Protein AF-A0A0F9R0D3-F1 (afdb_monomer)

Structure (mmCIF, N/CA/C/O backbone):
data_AF-A0A0F9R0D3-F1
#
_entry.id   AF-A0A0F9R0D3-F1
#
loop_
_atom_site.group_PDB
_atom_site.id
_atom_site.type_symbol
_atom_site.label_atom_id
_atom_site.label_alt_id
_atom_site.label_comp_id
_atom_site.label_asym_id
_atom_site.label_entity_id
_atom_site.label_seq_id
_atom_site.pdbx_PDB_ins_code
_atom_site.Cartn_x
_atom_site.Cartn_y
_atom_site.Cartn_z
_atom_site.occupancy
_atom_site.B_iso_or_equiv
_atom_site.auth_seq_id
_atom_site.auth_comp_id
_atom_site.auth_asym_id
_atom_site.auth_atom_id
_atom_site.pdbx_PDB_model_num
ATOM 1 N N . MET A 1 1 ? -51.130 -38.479 16.123 1.00 40.06 1 MET A N 1
ATOM 2 C CA . MET A 1 1 ? -50.730 -38.053 14.760 1.00 40.06 1 MET A CA 1
ATOM 3 C C . MET A 1 1 ? -51.610 -36.874 14.366 1.00 40.06 1 MET A C 1
ATOM 5 O O . MET A 1 1 ? -52.735 -37.084 13.968 1.00 40.06 1 MET A O 1
ATOM 9 N N . CYS A 1 2 ? -51.288 -35.632 14.709 1.00 33.44 2 CYS A N 1
ATOM 10 C CA . CYS A 1 2 ? -50.325 -34.805 13.984 1.00 33.44 2 CYS A CA 1
ATOM 11 C C . CYS A 1 2 ? -49.724 -33.786 14.968 1.00 33.44 2 CYS A C 1
ATOM 13 O O . CYS A 1 2 ? -50.309 -32.745 15.247 1.00 33.44 2 CYS A O 1
ATOM 15 N N . TRP A 1 3 ? -48.585 -34.144 15.559 1.00 34.22 3 TRP A N 1
ATOM 16 C CA . TRP A 1 3 ? -47.937 -33.451 16.682 1.00 34.22 3 TRP A CA 1
ATOM 17 C C . TRP A 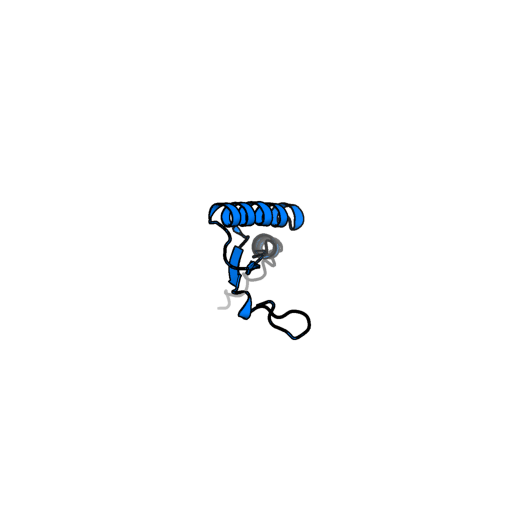1 3 ? -46.634 -32.735 16.251 1.00 34.22 3 TRP A C 1
ATOM 19 O O . TRP A 1 3 ? -45.711 -32.609 17.044 1.00 34.22 3 TRP A O 1
ATOM 29 N N . ILE A 1 4 ? -46.519 -32.282 14.988 1.00 39.88 4 ILE A N 1
ATOM 30 C CA . ILE A 1 4 ? -45.251 -31.748 14.425 1.00 39.88 4 ILE A CA 1
ATOM 31 C C . ILE A 1 4 ? -45.431 -30.407 13.667 1.00 39.88 4 ILE A C 1
ATOM 33 O O . ILE A 1 4 ? -44.700 -30.107 12.738 1.00 39.88 4 ILE A O 1
ATOM 37 N N . PHE A 1 5 ? -46.380 -29.540 14.039 1.00 39.53 5 PHE A N 1
ATOM 38 C CA . PHE A 1 5 ? -46.507 -28.212 13.390 1.00 39.53 5 PHE A CA 1
ATOM 39 C C . PHE A 1 5 ? -46.757 -27.051 14.366 1.00 39.53 5 PHE A C 1
ATOM 41 O O . PHE A 1 5 ? -47.493 -26.118 14.064 1.00 39.53 5 PHE A O 1
ATOM 48 N N . ARG A 1 6 ? -46.132 -27.072 15.554 1.00 48.00 6 ARG A N 1
ATOM 49 C CA . ARG A 1 6 ? -46.253 -25.972 16.536 1.00 48.00 6 ARG A CA 1
ATOM 50 C C . ARG A 1 6 ? -44.935 -25.293 16.919 1.00 48.00 6 ARG A C 1
ATOM 52 O O . ARG A 1 6 ? -44.864 -24.672 17.970 1.00 48.00 6 ARG A O 1
ATOM 59 N N . PHE A 1 7 ? -43.895 -25.380 16.087 1.00 39.91 7 PHE A N 1
ATOM 60 C CA . PHE A 1 7 ? -42.567 -24.888 16.487 1.00 39.91 7 PHE A CA 1
ATOM 61 C C . PHE A 1 7 ? -41.758 -24.131 15.429 1.00 39.91 7 PHE A C 1
ATOM 63 O O . PHE A 1 7 ? -40.543 -24.047 15.547 1.00 39.91 7 PHE A O 1
ATOM 70 N N . LEU A 1 8 ? -42.395 -23.506 14.431 1.00 41.31 8 LEU A N 1
ATOM 71 C CA . LEU A 1 8 ? -41.664 -22.677 13.459 1.00 41.31 8 LEU A CA 1
ATOM 72 C C . LEU A 1 8 ? -42.335 -21.321 13.185 1.00 41.31 8 LEU A C 1
ATOM 74 O O . LEU A 1 8 ? -42.554 -20.916 12.047 1.00 41.31 8 LEU A O 1
ATOM 78 N N . HIS A 1 9 ? -42.675 -20.592 14.248 1.00 44.19 9 HIS A N 1
ATOM 79 C CA . HIS A 1 9 ? -42.997 -19.166 14.126 1.00 44.19 9 HIS A CA 1
ATOM 80 C C . HIS A 1 9 ? -42.361 -18.316 15.223 1.00 44.19 9 HIS A C 1
ATOM 82 O O . HIS A 1 9 ? -42.919 -17.317 15.667 1.00 44.19 9 HIS A O 1
ATOM 88 N N . ILE A 1 10 ? -41.134 -18.660 15.619 1.00 49.03 10 ILE A N 1
ATOM 89 C CA . ILE A 1 10 ? -40.253 -17.646 16.188 1.00 49.03 10 ILE A CA 1
ATOM 90 C C . ILE A 1 10 ? -39.781 -16.799 14.998 1.00 49.03 10 ILE A C 1
ATOM 92 O O . ILE A 1 10 ? -38.708 -17.028 14.444 1.00 49.03 10 ILE A O 1
ATOM 96 N N . ARG A 1 11 ? -40.586 -15.808 14.580 1.00 52.06 11 ARG A N 1
ATOM 97 C CA . ARG A 1 11 ? -40.077 -14.663 13.803 1.00 52.06 11 ARG A CA 1
ATOM 98 C C . ARG A 1 11 ? -39.216 -13.834 14.747 1.00 52.06 11 ARG A C 1
ATOM 100 O O . ARG A 1 11 ? -39.600 -12.763 15.210 1.00 52.06 11 ARG A O 1
ATOM 107 N N . CYS A 1 12 ? -38.075 -14.402 15.120 1.00 47.25 12 CYS A N 1
ATOM 108 C CA . CYS A 1 12 ? -37.118 -13.769 15.994 1.00 47.25 12 CYS A CA 1
ATOM 109 C C . CYS A 1 12 ? -36.483 -12.646 15.178 1.00 47.25 12 CYS A C 1
ATOM 111 O O . CYS A 1 12 ? -35.498 -12.867 14.476 1.00 47.25 12 CYS A O 1
ATOM 113 N N . LYS A 1 13 ? -37.041 -11.433 15.267 1.00 55.31 13 LYS A N 1
ATOM 114 C CA . LYS A 1 13 ? -36.359 -10.219 14.795 1.00 55.31 13 LYS A CA 1
ATOM 115 C C . LYS A 1 13 ? -34.931 -10.163 15.338 1.00 55.31 13 LYS A C 1
ATOM 117 O O . LYS A 1 13 ? -34.054 -9.651 14.669 1.00 55.31 13 LYS A O 1
ATOM 122 N N . THR A 1 14 ? -34.687 -10.760 16.503 1.00 58.12 14 THR A N 1
ATOM 123 C CA . THR A 1 14 ? -33.372 -10.943 17.117 1.00 58.12 14 THR A CA 1
ATOM 124 C C . THR A 1 14 ? -32.421 -11.792 16.275 1.00 58.12 14 THR A C 1
ATOM 126 O O . THR A 1 14 ? -31.256 -11.437 16.183 1.00 58.12 14 THR A O 1
ATOM 129 N N . LEU A 1 15 ? -32.876 -12.865 15.617 1.00 58.72 15 LEU A N 1
ATOM 130 C CA . LEU A 1 15 ? -32.001 -13.670 14.757 1.00 58.72 15 LEU A CA 1
ATOM 131 C C . LEU A 1 15 ? -31.697 -12.932 13.451 1.00 58.72 15 LEU A C 1
ATOM 133 O O . LEU A 1 15 ? -30.550 -12.921 13.037 1.00 58.72 15 LEU A O 1
ATOM 137 N N . GLU A 1 16 ? -32.675 -12.234 12.861 1.00 58.53 16 GLU A N 1
ATOM 138 C CA . GLU A 1 16 ? -32.428 -11.298 11.752 1.00 58.53 16 GLU A CA 1
ATOM 139 C C . GLU A 1 16 ? -31.500 -10.151 12.162 1.00 58.53 16 GLU A C 1
ATOM 141 O O . GLU A 1 16 ? -30.711 -9.709 11.341 1.00 58.53 16 GLU A O 1
ATOM 146 N N . TYR A 1 17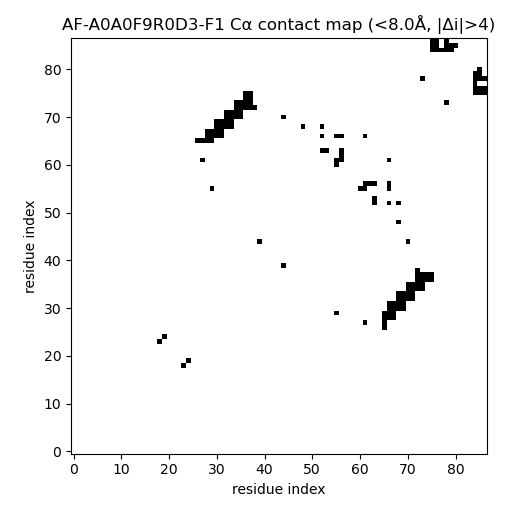 ? -31.559 -9.674 13.409 1.00 62.28 17 TYR A N 1
ATOM 147 C CA . TYR A 1 17 ? -30.703 -8.605 13.932 1.00 62.28 17 TYR A CA 1
ATOM 148 C C . TYR A 1 17 ? -29.286 -9.092 14.230 1.00 62.28 17 TYR A C 1
ATOM 150 O O . TYR A 1 17 ? -28.330 -8.378 13.965 1.00 62.28 17 TYR A O 1
ATOM 158 N N . ILE A 1 18 ? -29.136 -10.316 14.737 1.00 61.50 18 ILE A N 1
ATOM 159 C CA . ILE A 1 18 ? -27.842 -10.973 14.934 1.00 61.50 18 ILE A CA 1
ATOM 160 C C . ILE A 1 18 ? -27.236 -11.300 13.569 1.00 61.50 18 ILE A C 1
ATOM 162 O O . ILE A 1 18 ? -26.077 -10.984 13.329 1.00 61.50 18 ILE A O 1
ATOM 166 N N . PHE A 1 19 ? -28.027 -11.821 12.631 1.00 56.19 19 PHE A N 1
ATOM 167 C CA . PHE A 1 19 ? -27.585 -12.073 11.264 1.00 56.19 19 PHE A CA 1
ATOM 168 C C . PHE A 1 19 ? -27.263 -10.760 10.538 1.00 56.19 19 PHE A C 1
ATOM 170 O O . PHE A 1 19 ? -26.198 -10.658 9.953 1.00 56.19 19 PHE A O 1
ATOM 177 N N . LYS A 1 20 ? -28.074 -9.697 10.660 1.00 55.69 20 LYS A N 1
ATOM 178 C CA . LYS A 1 20 ? -27.724 -8.341 10.194 1.00 55.69 20 LYS A CA 1
ATOM 179 C C . LYS A 1 20 ? -26.480 -7.804 10.891 1.00 55.69 20 LYS A C 1
ATOM 181 O O . LYS A 1 20 ? -25.672 -7.193 10.227 1.00 55.69 20 LYS A O 1
ATOM 186 N N . ALA A 1 21 ? -26.273 -7.995 12.186 1.00 57.09 21 ALA A N 1
ATOM 187 C CA . ALA A 1 21 ? -25.079 -7.490 12.867 1.00 57.09 21 ALA A CA 1
ATOM 188 C C . ALA A 1 21 ? -23.809 -8.241 12.432 1.00 57.09 21 A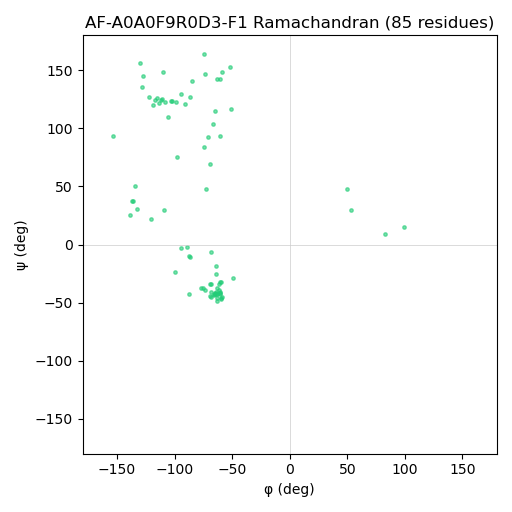LA A C 1
ATOM 190 O O . ALA A 1 21 ? -22.743 -7.636 12.325 1.00 57.09 21 ALA A O 1
ATOM 191 N N . ILE A 1 22 ? -23.931 -9.537 12.137 1.00 59.00 22 ILE A N 1
ATOM 192 C CA . ILE A 1 22 ? -22.843 -10.382 11.635 1.00 59.00 22 ILE A CA 1
ATOM 193 C C . ILE A 1 22 ? -22.587 -10.119 10.138 1.00 59.00 22 ILE A C 1
ATOM 195 O O . ILE A 1 22 ? -21.435 -10.074 9.726 1.00 59.00 22 ILE A O 1
ATOM 199 N N . TYR A 1 23 ? -23.629 -9.874 9.334 1.00 53.09 23 TYR A N 1
ATOM 200 C CA . TYR A 1 23 ? -23.560 -9.747 7.866 1.00 53.09 23 TYR A CA 1
ATOM 201 C C . TYR A 1 23 ? -23.542 -8.284 7.354 1.00 53.09 23 TYR A C 1
ATOM 203 O O . TYR A 1 23 ? -23.029 -8.020 6.272 1.00 53.09 23 TYR A O 1
ATOM 211 N N . MET A 1 24 ? -24.052 -7.304 8.118 1.00 50.44 24 MET A N 1
ATOM 212 C CA . MET A 1 24 ? -23.909 -5.848 7.873 1.00 50.44 24 MET A CA 1
ATOM 213 C C . MET A 1 24 ? -22.626 -5.267 8.467 1.00 50.44 24 MET A C 1
ATOM 215 O O . MET A 1 24 ? -22.232 -4.170 8.074 1.00 50.44 24 MET A O 1
ATOM 219 N N . LYS A 1 25 ? -21.891 -6.022 9.296 1.00 54.28 25 LYS A N 1
ATOM 220 C CA . LYS A 1 25 ? -20.423 -5.908 9.336 1.00 54.28 25 LYS A CA 1
ATOM 221 C C . LYS A 1 25 ? -19.840 -6.534 8.064 1.00 54.28 25 LYS A C 1
ATOM 223 O O . LYS A 1 25 ? -18.943 -7.367 8.124 1.00 54.28 25 LYS A O 1
ATOM 228 N N . GLY A 1 26 ? -20.411 -6.162 6.914 1.00 54.38 26 GLY A N 1
ATOM 229 C CA . GLY A 1 26 ? -19.962 -6.567 5.600 1.00 54.38 26 GLY A CA 1
ATOM 230 C C . GLY A 1 26 ? -18.481 -6.279 5.554 1.00 54.38 26 GLY A C 1
ATOM 231 O O . GLY A 1 26 ? -18.066 -5.137 5.763 1.00 54.38 26 GLY A O 1
ATOM 232 N N . VAL A 1 27 ? -17.713 -7.351 5.408 1.00 56.69 27 VAL A N 1
ATOM 233 C CA . VAL A 1 27 ? -16.263 -7.323 5.354 1.00 56.69 27 VAL A CA 1
ATOM 234 C C . VAL A 1 27 ? -15.924 -6.463 4.147 1.00 56.69 27 VAL A C 1
ATOM 236 O O . VAL A 1 27 ? -15.952 -6.913 3.003 1.00 56.69 27 VAL A O 1
ATOM 239 N N . LYS A 1 28 ? -15.727 -5.169 4.392 1.00 61.12 28 LYS A N 1
ATOM 240 C CA . LYS A 1 28 ? -15.197 -4.253 3.401 1.00 61.12 28 LYS A CA 1
ATOM 241 C C . LYS A 1 28 ? -13.778 -4.756 3.213 1.00 61.12 28 LYS A C 1
ATOM 243 O O . LYS A 1 28 ? -12.969 -4.594 4.113 1.00 61.12 28 LYS A O 1
ATOM 248 N N . MET A 1 29 ? -13.536 -5.455 2.112 1.00 81.19 29 MET A N 1
ATOM 249 C CA . MET A 1 29 ? -12.218 -5.938 1.709 1.00 81.19 29 MET A CA 1
ATOM 250 C C . MET A 1 29 ? -11.666 -4.945 0.687 1.00 81.19 29 MET A C 1
ATOM 252 O O . MET A 1 29 ? -11.764 -5.203 -0.516 1.00 81.19 29 MET A O 1
ATOM 256 N N . PRO A 1 30 ? -11.203 -3.749 1.105 1.00 84.44 30 PRO A N 1
ATOM 257 C CA . PRO A 1 30 ? -10.631 -2.805 0.170 1.00 84.44 30 PRO A CA 1
ATOM 258 C C . PRO A 1 30 ? -9.351 -3.409 -0.398 1.00 84.44 30 PRO A C 1
ATOM 260 O O . PRO A 1 30 ? -8.368 -3.644 0.306 1.00 84.44 30 PRO A O 1
ATOM 263 N N . TYR A 1 31 ? -9.406 -3.666 -1.697 1.00 91.19 31 TYR A N 1
ATOM 264 C CA . TYR A 1 31 ? -8.277 -4.089 -2.495 1.00 91.19 31 TYR A CA 1
ATOM 265 C C . TYR A 1 31 ? -7.709 -2.873 -3.219 1.00 91.19 31 TYR A C 1
ATOM 267 O O . TYR A 1 31 ? -8.420 -2.196 -3.965 1.00 91.19 31 TYR A O 1
ATOM 275 N N . ILE A 1 32 ? -6.428 -2.600 -2.999 1.00 92.81 32 ILE A N 1
ATOM 276 C CA . ILE A 1 32 ? -5.703 -1.500 -3.619 1.00 92.81 32 ILE A CA 1
ATOM 277 C C . ILE A 1 32 ? -4.566 -2.094 -4.447 1.00 92.81 32 ILE A C 1
ATOM 279 O O . ILE A 1 32 ? -3.675 -2.760 -3.922 1.00 92.81 32 ILE A O 1
ATOM 283 N N . SER A 1 33 ? -4.585 -1.827 -5.750 1.00 94.00 33 SER A N 1
ATOM 284 C CA . SER A 1 33 ? -3.471 -2.129 -6.647 1.00 94.00 33 SER A CA 1
ATOM 285 C C . SER A 1 33 ? -2.725 -0.838 -6.937 1.00 94.00 33 SER A C 1
ATOM 287 O O . SER A 1 33 ? -3.323 0.128 -7.408 1.00 94.00 33 SER A O 1
ATOM 289 N N . ILE A 1 34 ? -1.430 -0.823 -6.651 1.00 93.94 34 ILE A N 1
ATOM 290 C CA . ILE A 1 34 ? -0.548 0.307 -6.915 1.00 93.94 34 ILE A CA 1
ATOM 291 C C . ILE A 1 34 ? 0.442 -0.128 -7.983 1.00 93.94 34 ILE A C 1
ATOM 293 O O . ILE A 1 34 ? 1.182 -1.091 -7.795 1.00 93.94 34 ILE A O 1
ATOM 297 N N . GLU A 1 35 ? 0.460 0.586 -9.098 1.00 93.69 35 GLU A N 1
ATOM 298 C CA . GLU A 1 35 ? 1.390 0.335 -10.193 1.00 93.69 35 GLU A CA 1
ATOM 299 C C . GLU A 1 35 ? 2.414 1.469 -10.224 1.00 93.69 35 GLU A C 1
ATOM 301 O O . GLU A 1 35 ? 2.055 2.646 -10.275 1.00 93.69 35 GLU A O 1
ATOM 306 N N . THR A 1 36 ? 3.695 1.121 -10.119 1.00 92.12 36 THR A N 1
ATOM 307 C CA . THR A 1 36 ? 4.801 2.086 -10.093 1.00 92.12 36 THR A CA 1
ATOM 308 C C . THR A 1 36 ? 5.873 1.700 -11.090 1.00 92.12 36 THR A C 1
ATOM 310 O O . THR A 1 36 ? 6.043 0.528 -11.397 1.00 92.12 36 THR A O 1
ATOM 313 N N . PHE A 1 37 ? 6.669 2.666 -11.540 1.00 91.62 37 PHE A N 1
ATOM 314 C CA . PHE A 1 37 ? 7.874 2.348 -12.301 1.00 91.62 37 PHE A CA 1
ATOM 315 C C . PHE A 1 37 ? 8.876 1.544 -11.471 1.00 91.62 37 PHE A C 1
ATOM 317 O O . PHE A 1 37 ? 9.101 1.853 -10.293 1.00 91.62 37 PHE A O 1
ATOM 324 N N . GLU A 1 38 ? 9.537 0.598 -12.135 1.00 88.50 38 GLU A N 1
ATOM 325 C CA . GLU A 1 38 ? 10.664 -0.159 -11.591 1.00 88.50 38 GLU A CA 1
ATOM 326 C C . GLU A 1 38 ? 11.766 0.744 -11.002 1.00 88.50 38 GLU A C 1
ATOM 328 O O . GLU A 1 38 ? 11.948 1.904 -11.390 1.00 88.50 38 GLU A O 1
ATOM 333 N N . GLY A 1 39 ? 12.501 0.205 -10.024 1.00 87.69 39 GLY A N 1
ATOM 334 C CA . GLY A 1 39 ? 13.630 0.885 -9.376 1.00 87.69 39 GLY A CA 1
ATOM 335 C C . GLY A 1 39 ? 13.328 1.538 -8.021 1.00 87.69 39 GLY A C 1
ATOM 336 O O . GLY A 1 39 ? 14.116 2.359 -7.559 1.00 87.69 39 GLY A O 1
ATOM 337 N N . LYS A 1 40 ? 12.203 1.211 -7.370 1.00 89.06 40 LYS A N 1
ATOM 338 C CA . LYS A 1 40 ? 11.926 1.621 -5.977 1.00 89.06 40 LYS A CA 1
ATOM 339 C C . LYS A 1 40 ? 12.555 0.647 -4.985 1.00 89.06 40 LYS A C 1
ATOM 341 O O . LYS A 1 40 ? 12.504 -0.565 -5.199 1.00 89.06 40 LYS A O 1
ATOM 346 N N . THR A 1 41 ? 13.110 1.166 -3.890 1.00 94.06 41 THR A N 1
ATOM 347 C CA . THR A 1 41 ? 13.716 0.319 -2.850 1.00 94.06 41 THR A CA 1
ATOM 348 C C . THR A 1 41 ? 12.651 -0.395 -2.014 1.00 94.06 41 THR A C 1
ATOM 350 O O . THR A 1 41 ? 11.470 -0.028 -2.015 1.00 94.06 41 THR A O 1
ATOM 353 N N . VAL A 1 42 ? 13.063 -1.425 -1.273 1.00 92.25 42 VAL A N 1
ATOM 354 C CA . VAL A 1 42 ? 12.165 -2.194 -0.398 1.00 92.25 42 VAL A CA 1
ATOM 355 C C . VAL A 1 42 ? 11.595 -1.308 0.716 1.00 92.25 42 VAL A C 1
ATOM 357 O O . VAL A 1 42 ? 10.412 -1.408 1.047 1.00 92.25 42 VAL A O 1
ATOM 360 N N . GLU A 1 43 ? 12.397 -0.390 1.251 1.00 93.62 43 GLU A N 1
ATOM 361 C CA . GLU A 1 43 ? 12.006 0.542 2.313 1.00 93.62 43 GLU A CA 1
ATOM 362 C C . GLU A 1 43 ? 10.916 1.502 1.832 1.00 93.62 43 GLU A C 1
ATOM 364 O O . GLU A 1 43 ? 9.933 1.726 2.539 1.00 93.62 43 GLU A O 1
ATOM 369 N N . GLN A 1 44 ? 11.045 2.015 0.604 1.00 93.31 44 GLN A N 1
ATOM 370 C CA . GLN A 1 44 ? 10.044 2.894 -0.003 1.00 93.31 44 GLN A CA 1
ATOM 371 C C . GLN A 1 44 ? 8.707 2.176 -0.200 1.00 93.31 44 GLN A C 1
ATOM 373 O O . GLN A 1 44 ? 7.657 2.729 0.124 1.00 93.31 44 GLN A O 1
ATOM 378 N N . LYS A 1 45 ? 8.734 0.924 -0.671 1.00 92.88 45 LYS A N 1
ATOM 379 C CA . LYS A 1 45 ? 7.521 0.105 -0.825 1.00 92.88 45 LYS A CA 1
ATOM 380 C C . LYS A 1 45 ? 6.858 -0.179 0.519 1.00 92.88 45 LYS A C 1
ATOM 382 O O . LYS A 1 45 ? 5.640 -0.086 0.635 1.00 92.88 45 LYS A O 1
ATOM 387 N N . LYS A 1 46 ? 7.650 -0.471 1.554 1.00 94.56 46 LYS A N 1
ATOM 388 C CA . LYS A 1 46 ? 7.140 -0.692 2.913 1.00 94.56 46 LY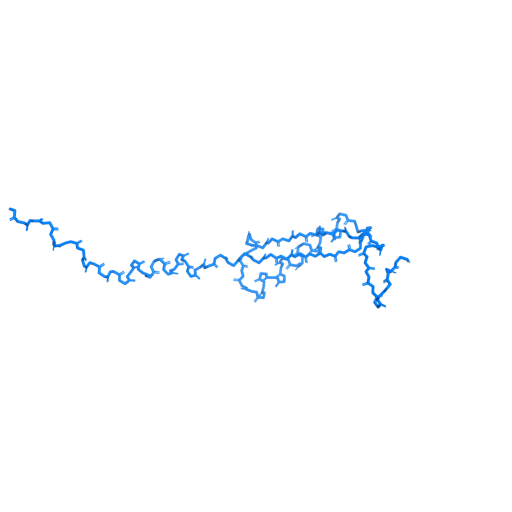S A CA 1
ATOM 389 C C . LYS A 1 46 ? 6.471 0.563 3.477 1.00 94.56 46 LYS A C 1
ATOM 391 O O . LYS A 1 46 ? 5.370 0.463 4.014 1.00 94.56 46 LYS A O 1
ATOM 396 N N . ALA A 1 47 ? 7.105 1.725 3.325 1.00 95.69 47 ALA A N 1
ATOM 397 C CA . ALA A 1 47 ? 6.528 3.002 3.740 1.00 95.69 47 ALA A CA 1
ATOM 398 C C . ALA A 1 47 ? 5.218 3.295 2.990 1.00 95.69 47 ALA A C 1
ATOM 400 O O . ALA A 1 47 ? 4.222 3.662 3.608 1.00 95.69 47 ALA A O 1
ATOM 401 N N . LEU A 1 48 ? 5.182 3.041 1.678 1.00 94.69 48 LEU A N 1
ATOM 402 C CA . LEU A 1 48 ? 3.988 3.222 0.853 1.00 94.69 48 LEU A CA 1
ATOM 403 C C . LEU A 1 48 ? 2.811 2.359 1.332 1.00 94.69 48 LEU A C 1
ATOM 405 O O . LEU A 1 48 ? 1.706 2.870 1.493 1.00 94.69 48 LEU A O 1
ATOM 409 N N . ILE A 1 49 ? 3.045 1.073 1.617 1.00 94.25 49 ILE A N 1
ATOM 410 C CA . ILE A 1 49 ? 2.014 0.164 2.149 1.00 94.25 49 ILE A CA 1
ATOM 411 C C . ILE A 1 49 ? 1.455 0.697 3.472 1.00 94.25 49 ILE A C 1
ATOM 413 O O . ILE A 1 49 ? 0.239 0.710 3.669 1.00 94.25 49 ILE A O 1
ATOM 417 N N . GLN A 1 50 ? 2.326 1.149 4.377 1.00 94.69 50 GLN A N 1
ATOM 418 C CA . GLN A 1 50 ? 1.911 1.665 5.681 1.00 94.69 50 GLN A CA 1
ATOM 419 C C . GLN A 1 50 ? 1.047 2.921 5.554 1.00 94.69 50 GLN A C 1
ATOM 421 O O . GLN A 1 50 ? -0.025 2.983 6.156 1.00 94.69 50 GLN A O 1
ATOM 426 N N . GLU A 1 51 ? 1.481 3.900 4.763 1.00 95.81 51 GLU A N 1
ATOM 427 C CA . GLU A 1 51 ? 0.756 5.163 4.605 1.00 95.81 51 GLU A CA 1
ATOM 428 C C . GLU A 1 51 ? -0.576 4.978 3.871 1.00 95.81 51 GLU A C 1
ATOM 430 O O . GLU A 1 51 ? -1.600 5.507 4.305 1.00 95.81 51 GLU A O 1
ATOM 435 N N . VAL A 1 52 ? -0.611 4.147 2.826 1.00 94.12 52 VAL A N 1
ATOM 436 C CA . VAL A 1 52 ? -1.860 3.834 2.114 1.00 94.12 52 VAL A CA 1
ATOM 437 C C . VAL A 1 52 ? -2.834 3.090 3.024 1.00 94.12 52 VAL A C 1
ATOM 439 O O . VAL A 1 52 ? -4.016 3.426 3.055 1.00 94.12 52 VAL A O 1
ATOM 442 N N . THR A 1 53 ? -2.355 2.135 3.825 1.00 93.56 53 THR A N 1
ATOM 443 C CA . THR A 1 53 ? -3.215 1.434 4.792 1.00 93.56 53 THR A CA 1
ATOM 444 C C . THR A 1 53 ? -3.832 2.418 5.785 1.00 93.56 53 THR A C 1
ATOM 446 O O . THR A 1 53 ? -5.042 2.385 5.990 1.00 93.56 53 THR A O 1
ATOM 449 N N . LYS A 1 54 ? -3.044 3.343 6.353 1.00 94.19 54 LYS A N 1
ATOM 450 C CA . LYS A 1 54 ? -3.548 4.391 7.263 1.00 94.19 54 LYS A CA 1
ATOM 451 C C . LYS A 1 54 ? -4.580 5.304 6.595 1.00 94.19 54 LYS A C 1
ATOM 453 O O . LYS A 1 54 ? -5.588 5.656 7.210 1.00 94.19 54 LYS A O 1
ATOM 458 N N . ALA A 1 55 ? -4.349 5.696 5.344 1.00 93.69 55 ALA A N 1
ATOM 459 C CA . ALA A 1 55 ? -5.289 6.522 4.591 1.00 93.69 55 ALA A CA 1
ATOM 460 C C . ALA A 1 55 ? -6.625 5.792 4.375 1.00 93.69 55 ALA A C 1
ATOM 462 O O . ALA A 1 55 ? -7.694 6.367 4.570 1.00 93.69 55 ALA A O 1
ATOM 463 N N . VAL A 1 56 ? -6.583 4.504 4.037 1.00 91.31 56 VAL A N 1
ATOM 464 C CA . VAL A 1 56 ? -7.784 3.689 3.808 1.00 91.31 56 VAL A CA 1
ATOM 465 C C . VAL A 1 56 ? -8.558 3.453 5.106 1.00 91.31 56 VAL A C 1
ATOM 467 O O . VAL A 1 56 ? -9.778 3.616 5.130 1.00 91.31 56 VAL A O 1
ATOM 470 N N . THR A 1 57 ? -7.873 3.114 6.199 1.00 90.69 57 THR A N 1
ATOM 471 C CA . THR A 1 57 ? -8.531 2.863 7.489 1.00 90.69 57 THR A CA 1
ATOM 472 C C . THR A 1 57 ? -9.176 4.127 8.051 1.00 90.69 57 THR A C 1
ATOM 474 O O . THR A 1 57 ? -10.324 4.074 8.489 1.00 90.69 57 THR A O 1
ATOM 477 N N . SER A 1 58 ? -8.489 5.272 7.972 1.00 91.69 58 SER A N 1
ATOM 478 C CA . SER A 1 58 ? -9.011 6.558 8.458 1.00 91.69 58 SER A CA 1
ATOM 479 C C . SER A 1 58 ? -10.188 7.094 7.637 1.00 91.69 58 SER A C 1
ATOM 481 O O . SER A 1 58 ? -11.097 7.692 8.207 1.00 91.69 58 SER A O 1
ATOM 483 N N . THR A 1 59 ? -10.213 6.866 6.321 1.00 91.50 59 THR A N 1
ATOM 484 C CA . THR A 1 59 ? -11.271 7.390 5.437 1.00 91.50 59 THR A CA 1
ATOM 485 C C . THR A 1 59 ? -12.488 6.475 5.344 1.00 91.50 59 THR A C 1
ATOM 487 O O . THR A 1 59 ? -13.622 6.950 5.377 1.00 91.50 59 THR A O 1
ATOM 490 N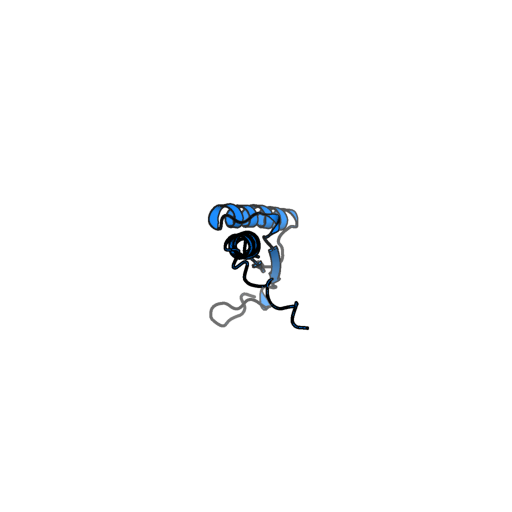 N . LEU A 1 60 ? -12.281 5.159 5.235 1.00 85.50 60 LEU A N 1
ATOM 491 C CA . LEU A 1 60 ? -13.366 4.191 5.028 1.00 85.50 60 LEU A CA 1
ATOM 492 C C . LEU A 1 60 ? -13.884 3.568 6.332 1.00 85.50 60 LEU A C 1
ATOM 494 O O . LEU A 1 60 ? -14.855 2.799 6.291 1.00 85.50 60 LEU A O 1
ATOM 498 N N . ASN A 1 61 ? -13.263 3.918 7.467 1.00 85.31 61 ASN A N 1
ATOM 499 C CA . ASN A 1 61 ? -13.533 3.378 8.800 1.00 85.31 61 ASN A CA 1
ATOM 500 C C . ASN A 1 61 ? -13.545 1.840 8.790 1.00 85.31 61 ASN A C 1
ATOM 502 O O . ASN A 1 61 ? -14.493 1.188 9.236 1.00 85.31 61 ASN A O 1
ATOM 506 N N . VAL A 1 62 ? -12.509 1.276 8.169 1.00 85.62 62 VAL A N 1
ATOM 507 C CA . VAL A 1 62 ? -12.274 -0.164 8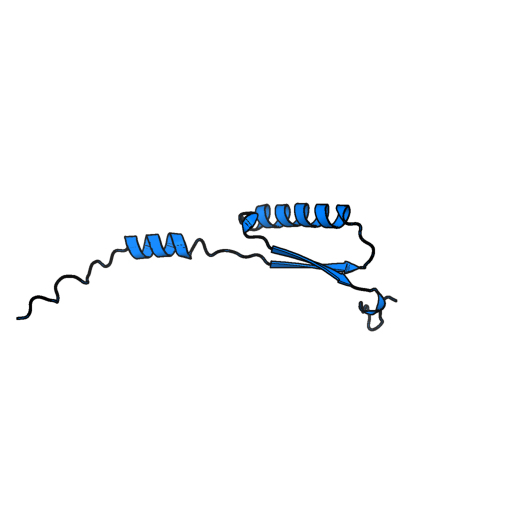.043 1.00 85.62 62 VAL A CA 1
ATOM 508 C C . VAL A 1 62 ? -11.087 -0.561 8.904 1.00 85.62 62 VAL A C 1
ATOM 510 O O . VAL A 1 62 ? -10.166 0.241 9.077 1.00 85.62 62 VAL A O 1
ATOM 513 N N . PRO A 1 63 ? -11.076 -1.785 9.443 1.00 86.00 63 PRO A N 1
ATOM 514 C CA . PRO A 1 63 ? -9.945 -2.234 10.223 1.00 86.00 63 PRO A CA 1
ATOM 515 C C . PRO A 1 63 ? -8.740 -2.553 9.309 1.00 86.00 63 PRO A C 1
ATOM 517 O O . PRO A 1 63 ? -8.937 -3.004 8.175 1.00 86.00 63 PRO A O 1
ATOM 520 N N . PRO A 1 64 ? -7.492 -2.323 9.758 1.00 85.31 64 PRO A N 1
ATOM 521 C CA . PRO A 1 64 ? -6.293 -2.487 8.929 1.00 85.31 64 PRO A CA 1
ATOM 522 C C . PRO A 1 64 ? -6.113 -3.911 8.391 1.00 85.31 64 PRO A C 1
ATOM 524 O O . PRO A 1 64 ? -5.640 -4.078 7.272 1.00 85.31 64 PRO A O 1
ATOM 527 N N . GLU A 1 65 ? -6.542 -4.933 9.133 1.00 86.19 65 GLU A N 1
ATOM 528 C CA . GLU A 1 65 ? -6.481 -6.341 8.722 1.00 86.19 65 GLU A CA 1
ATOM 529 C C . GLU A 1 65 ? -7.343 -6.675 7.495 1.00 86.19 65 GLU A C 1
ATOM 531 O O . GLU A 1 65 ? -7.126 -7.696 6.845 1.00 86.19 65 GLU A O 1
ATOM 536 N N . SER A 1 66 ? -8.309 -5.817 7.161 1.00 86.50 66 SER A N 1
ATOM 537 C CA . SER A 1 66 ? -9.164 -5.989 5.983 1.00 86.50 66 SER A CA 1
ATOM 538 C C . SER A 1 66 ? -8.579 -5.380 4.705 1.00 86.50 66 SER A C 1
ATOM 540 O O . SER A 1 66 ? -9.116 -5.606 3.622 1.00 86.50 66 SER A O 1
ATOM 542 N N . VAL A 1 67 ? -7.492 -4.607 4.813 1.00 88.88 67 VAL A N 1
ATOM 543 C CA . VAL A 1 67 ? -6.907 -3.857 3.697 1.00 88.88 67 VAL A CA 1
ATOM 544 C C . VAL A 1 67 ? -5.850 -4.688 2.988 1.00 88.88 67 VAL A C 1
ATOM 546 O O . VAL A 1 67 ? -4.850 -5.080 3.587 1.00 88.88 67 VAL A O 1
ATOM 549 N N . TRP A 1 68 ? -6.041 -4.926 1.691 1.00 90.75 68 TRP A N 1
ATOM 550 C CA . TRP A 1 68 ? -5.082 -5.652 0.860 1.00 90.75 68 TRP A CA 1
ATOM 551 C C . TRP A 1 68 ? -4.447 -4.711 -0.152 1.00 90.75 68 TRP A C 1
ATOM 553 O O . TRP A 1 68 ? -5.143 -4.059 -0.929 1.00 90.75 68 TRP A O 1
ATOM 563 N N . ILE A 1 69 ? -3.116 -4.652 -0.148 1.00 93.50 69 ILE A N 1
ATOM 564 C CA . ILE A 1 69 ? -2.338 -3.787 -1.034 1.00 93.50 69 ILE A CA 1
ATOM 565 C C . ILE A 1 69 ? -1.390 -4.648 -1.855 1.00 93.50 69 ILE A C 1
ATOM 567 O O . ILE A 1 69 ? -0.601 -5.415 -1.305 1.00 93.50 69 ILE A O 1
ATOM 571 N N . VAL A 1 70 ? -1.446 -4.485 -3.173 1.00 94.19 70 VAL A N 1
ATOM 572 C CA . VAL A 1 70 ? -0.520 -5.112 -4.116 1.00 94.19 70 VAL A CA 1
ATOM 573 C C . VAL A 1 70 ? 0.253 -4.014 -4.828 1.00 94.19 70 VAL A C 1
ATOM 575 O O . VAL A 1 70 ? -0.347 -3.129 -5.432 1.00 94.19 70 VAL A O 1
ATOM 578 N N . ILE A 1 71 ? 1.583 -4.078 -4.765 1.00 94.19 71 ILE A N 1
ATOM 579 C CA . ILE A 1 71 ? 2.468 -3.187 -5.519 1.00 94.19 71 ILE A CA 1
ATOM 580 C C . ILE A 1 71 ? 3.006 -3.959 -6.719 1.00 94.19 71 ILE A C 1
ATOM 582 O O . ILE A 1 71 ? 3.621 -5.012 -6.548 1.00 94.19 71 ILE A O 1
ATOM 586 N N . LYS A 1 72 ? 2.785 -3.426 -7.919 1.00 93.69 72 LYS A N 1
ATOM 587 C CA . LYS A 1 72 ? 3.352 -3.935 -9.167 1.00 93.69 72 LYS A CA 1
ATOM 588 C C . LYS A 1 72 ? 4.367 -2.939 -9.697 1.00 93.69 72 LYS A C 1
ATOM 590 O O . LYS A 1 72 ? 4.040 -1.774 -9.919 1.00 93.69 72 LYS A O 1
ATOM 595 N N . ASP A 1 73 ? 5.578 -3.419 -9.930 1.00 92.12 73 ASP A N 1
ATOM 596 C CA . ASP A 1 73 ? 6.571 -2.648 -10.658 1.00 92.12 73 ASP A CA 1
ATOM 597 C C . ASP A 1 73 ? 6.396 -2.895 -12.157 1.00 92.12 73 ASP A C 1
ATOM 599 O O . ASP A 1 73 ? 6.341 -4.041 -12.602 1.00 92.12 73 ASP A O 1
ATOM 603 N N . VAL A 1 74 ? 6.268 -1.814 -12.921 1.00 91.75 74 VAL A N 1
ATOM 604 C CA . VAL A 1 74 ? 6.050 -1.846 -14.365 1.00 91.75 74 VAL A CA 1
ATOM 605 C C . VAL A 1 74 ? 7.268 -1.224 -15.061 1.00 91.75 74 VAL A C 1
ATOM 607 O O . VAL A 1 74 ? 7.638 -0.085 -14.741 1.00 91.75 74 VAL A O 1
ATOM 610 N N . PRO A 1 75 ? 7.906 -1.931 -16.013 1.00 89.75 75 PRO A N 1
ATOM 611 C CA . PRO A 1 75 ? 8.956 -1.358 -16.848 1.00 89.75 75 PRO A CA 1
ATOM 612 C C . PRO A 1 75 ? 8.451 -0.148 -17.642 1.00 89.75 75 PRO A C 1
ATOM 614 O O . PRO A 1 75 ? 7.305 -0.122 -18.090 1.00 89.75 75 PRO A O 1
ATOM 617 N N . ARG A 1 76 ? 9.322 0.832 -17.914 1.00 87.12 76 ARG A N 1
ATOM 618 C CA . ARG A 1 76 ? 8.944 2.036 -18.688 1.00 87.12 76 ARG A CA 1
ATOM 619 C C . ARG A 1 76 ? 8.469 1.730 -20.110 1.00 87.12 76 ARG A C 1
ATOM 621 O O . ARG A 1 76 ? 7.583 2.414 -20.602 1.00 87.12 76 ARG A O 1
ATOM 628 N N . CYS A 1 77 ? 9.010 0.689 -20.745 1.00 87.44 77 CYS A N 1
ATOM 629 C CA . CYS A 1 77 ? 8.576 0.252 -22.076 1.00 87.44 77 CYS A CA 1
ATOM 630 C C . CYS A 1 77 ? 7.125 -0.246 -22.102 1.00 87.44 77 CYS A C 1
ATOM 632 O O . CYS A 1 77 ? 6.469 -0.160 -23.135 1.00 87.44 77 CYS A O 1
ATOM 634 N N . ASN A 1 78 ? 6.608 -0.714 -20.964 1.00 87.19 78 ASN A N 1
ATOM 635 C CA . ASN A 1 78 ? 5.232 -1.182 -20.837 1.00 87.19 78 ASN A CA 1
ATOM 636 C C . ASN A 1 78 ? 4.265 -0.049 -20.457 1.00 87.19 78 ASN A C 1
ATOM 638 O O . ASN A 1 78 ? 3.062 -0.285 -20.357 1.00 87.19 78 ASN A O 1
ATOM 642 N N . TRP A 1 79 ? 4.767 1.172 -20.241 1.00 89.38 79 TRP A N 1
ATOM 643 C CA . TRP A 1 79 ? 3.967 2.318 -19.823 1.00 89.38 79 TRP A CA 1
ATOM 644 C C . TRP A 1 79 ? 3.764 3.294 -20.981 1.00 89.38 79 TRP A C 1
ATOM 646 O O . TRP A 1 79 ? 4.701 3.967 -21.402 1.00 89.38 79 TRP A O 1
ATOM 656 N N . GLY A 1 80 ? 2.536 3.382 -21.489 1.00 87.25 80 GLY A N 1
ATOM 657 C CA . GLY A 1 80 ? 2.173 4.280 -22.584 1.00 87.25 80 GLY A CA 1
ATOM 658 C C . GLY A 1 80 ? 1.609 5.612 -22.095 1.00 87.25 80 GLY A C 1
ATOM 659 O O . GLY A 1 80 ? 0.656 5.636 -21.3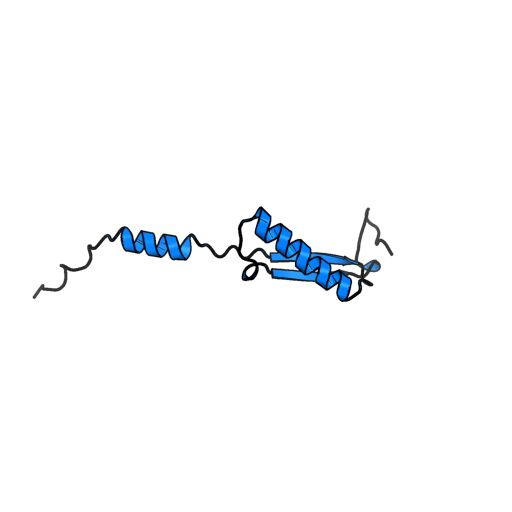20 1.00 87.25 80 GLY A O 1
ATOM 660 N N . GLU A 1 81 ? 2.133 6.722 -22.603 1.00 88.19 81 GLU A N 1
ATOM 661 C CA . GLU A 1 81 ? 1.561 8.058 -22.435 1.00 88.19 81 GLU A CA 1
ATOM 662 C C . GLU A 1 81 ? 1.429 8.731 -23.809 1.00 88.19 81 GLU A C 1
ATOM 664 O O . GLU A 1 81 ? 2.325 8.656 -24.643 1.00 88.19 81 GLU A O 1
ATOM 669 N N . LYS A 1 82 ? 0.283 9.375 -24.083 1.00 88.81 82 LYS A N 1
ATOM 670 C CA . LYS A 1 82 ? 0.010 10.074 -25.363 1.00 88.81 82 LYS A CA 1
ATOM 671 C C . LYS A 1 82 ? 0.217 9.207 -26.621 1.00 88.81 82 LYS A C 1
ATOM 673 O O . LYS A 1 82 ? 0.542 9.718 -27.687 1.00 88.81 82 LYS A O 1
ATOM 678 N N . GLY A 1 83 ? 0.004 7.897 -26.506 1.00 88.94 83 GLY A N 1
ATOM 679 C CA . GLY A 1 83 ? 0.143 6.960 -27.624 1.00 88.94 83 GLY A CA 1
ATOM 680 C C . GLY A 1 83 ? 1.576 6.500 -27.905 1.00 88.94 83 GLY A C 1
ATOM 681 O O . GLY A 1 83 ? 1.792 5.831 -28.911 1.00 88.94 83 GLY A O 1
ATOM 682 N N . GLN A 1 84 ? 2.540 6.819 -27.037 1.00 87.00 84 GLN A N 1
ATOM 683 C CA . GLN A 1 84 ? 3.913 6.319 -27.122 1.00 87.00 84 GLN A CA 1
ATOM 684 C C . GLN A 1 84 ? 4.331 5.690 -25.789 1.00 87.00 84 GLN A C 1
ATOM 686 O O . GLN A 1 84 ? 3.900 6.167 -24.736 1.00 87.00 84 GLN A O 1
ATOM 691 N N . PRO A 1 85 ? 5.139 4.616 -25.791 1.00 82.31 85 PRO A N 1
ATOM 692 C CA . 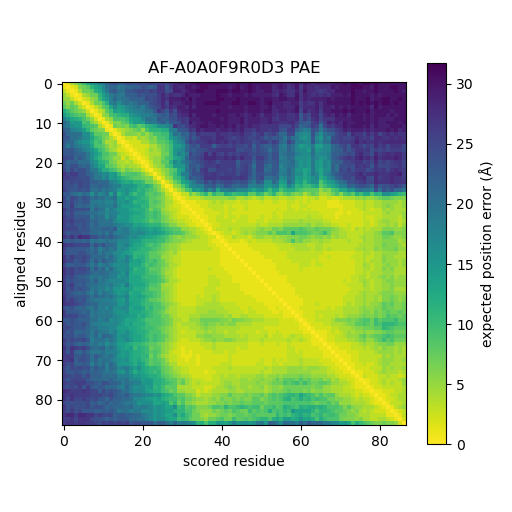PRO A 1 85 ? 5.778 4.167 -24.564 1.00 82.31 85 PRO A CA 1
ATOM 693 C C . PRO A 1 85 ? 6.678 5.288 -24.029 1.00 82.31 85 PRO A C 1
ATOM 695 O O . PRO A 1 85 ? 7.328 5.990 -24.797 1.00 82.31 85 PRO A O 1
ATOM 698 N N . ILE A 1 86 ? 6.721 5.453 -22.708 1.00 83.00 86 ILE A N 1
ATOM 699 C CA . ILE A 1 86 ? 7.564 6.449 -22.021 1.00 83.00 86 ILE A CA 1
ATOM 700 C C . ILE A 1 86 ? 9.073 6.118 -22.147 1.00 83.00 86 ILE A C 1
ATOM 702 O O . ILE A 1 86 ? 9.914 6.901 -21.704 1.00 83.00 86 ILE A O 1
ATOM 706 N N . SER A 1 87 ? 9.426 4.958 -22.720 1.00 66.62 87 SER A N 1
ATOM 707 C CA . SER A 1 87 ? 10.809 4.501 -22.929 1.00 66.62 87 SER A CA 1
ATOM 708 C C . SER A 1 87 ? 11.599 5.356 -23.908 1.00 66.62 87 SER A C 1
ATOM 710 O O . SER A 1 87 ? 11.100 5.526 -25.043 1.00 66.62 87 SER A O 1
#

InterPro domains:
  IPR004370 4-oxalocrotonate tautomerase-like domain [PF01361] (30-86)
  IPR014347 Tautomerase/MIF superfamily [G3DSA:3.30.429.10] (29-87)
  IPR014347 Tautomerase/MIF superfamily [SSF55331] (30-86)

Solvent-accessible surface area (backbone atoms only — not comparable to full-atom values): 5521 Å² total; per-residue (Å²): 140,87,90,83,83,87,82,86,77,81,80,46,63,64,56,57,46,51,48,42,59,63,56,70,57,53,79,65,65,52,73,44,81,45,80,40,65,62,88,72,53,72,66,58,53,52,51,48,54,51,54,51,46,52,53,48,25,72,72,70,74,43,64,67,92,42,55,44,77,45,81,42,72,40,56,50,70,80,37,70,53,98,90,37,50,74,96

Secondary structure (DSSP, 8-state):
----SSS-----HHHHHHHHHHHSS-----EEEEEEES---HHHHHHHHHHHHHHHHHHHT--GGG-EEEEEEE-GGG-EETTEE--

Foldseek 3Di:
DPPPPDPPPCPPVVVVVVVCVVCVVPLPQAEEEAEEAPDDDPVRVVVVLVVVLVVCCVPVVHDSVSYHYHYHHDYQCRPDDPRHRND

Organism: NCBI:txid412755

Mean predicted aligned error: 12.4 Å

pLDDT: mean 77.36, std 19.34, range [33.44, 95.81]

Nearest PDB stru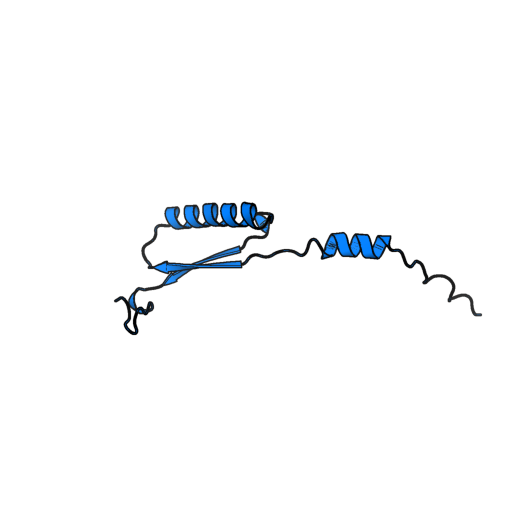ctures (foldseek):
  3ry0-assembly1_A  TM=9.753E-01  e=1.268E-05  Streptomyces achromogenes
  6ogm-assembly2_G  TM=9.514E-01  e=7.938E-06  Burkholderia lata
  4fdx-assembly1_B  TM=9.779E-01  e=2.829E-05  Methylibium petroleiphilum PM1
  6ghw-assembly2_C  TM=9.671E-01  e=5.166E-05  Pseudomonas putida
  8t9o-assembly2_J  TM=9.471E-01  e=8.252E-05  Herbaspirillum

Sequence (87 aa):
MCWIFRFLHIRCKTLEYIFKAIYMKGVKMPYISIETFEGKTVEQKKALIQEVTKAVTSTLNVPPESVWIVIKDVPRCNWGEKGQPIS

Radius of gyration: 24.36 Å; Cα contacts (8 Å, |Δi|>4): 74; chains: 1; bounding box: 64×48×45 Å